Protein AF-A0A8J2VJN2-F1 (afdb_monomer_lite)

Organism: NCBI:txid1571185

Sequence (118 aa):
MRPPATPTFGGQRTFEDIEKQLGTPLPTDYKEFISIYGTGSIEHFIWVLNPFVDNEHLNLISEKSDILDAYTVLKNEFPHHFKHEVYPNKNGLLPWGITDNGDELFWLTDGTPDHWNR

Radius of gyration: 14.37 Å; chains: 1; bounding box: 38×31×40 Å

Secondary structure (DSSP, 8-state):
-PPPSS----SS--HHHHHHHHTSPPPHHHHHHHHHH-S-EETTTEEEP-TT-S-GGG-HHHHHHHHHHHHHHHHHH-TTT--SEETTSTTEEEEEEEETTS-EEEEE--SSGGG---

InterPro domains:
  IPR018958 Knr4/Smi1-like domain [PF09346] (15-108)
  IPR037883 Knr4/Smi1-like domain superfamily [G3DSA:3.40.1580.10] (12-115)
  IPR037883 Knr4/Smi1-like domain superfamily [SSF160631] (15-114)

pLDDT: mean 91.53, std 8.77, range [52.88, 98.19]

Foldseek 3Di:
DAADPDADQADDDDQVNVCVVQVHRAAPVLVVCCVGHPFDDDVNWKTFQDCRDPPLVSHQVNVQVVVLVVLVVCCVVPVVVNPAADPPPAQHWRFGIATPVGDTHTFRPHPHNNPGDD

Structure (mmCIF, N/CA/C/O backbone):
data_AF-A0A8J2VJN2-F1
#
_entry.id   AF-A0A8J2VJN2-F1
#
loop_
_atom_site.group_PDB
_atom_site.id
_atom_site.type_symbol
_atom_site.label_atom_id
_atom_site.label_alt_id
_atom_site.label_comp_id
_atom_site.label_asym_id
_atom_site.label_entity_id
_atom_site.label_seq_id
_atom_site.pdbx_PDB_ins_code
_atom_site.Cartn_x
_atom_site.Cartn_y
_atom_site.Cartn_z
_atom_site.occupancy
_atom_site.B_iso_or_equiv
_atom_site.auth_seq_id
_atom_site.auth_comp_id
_atom_site.auth_asym_id
_atom_site.auth_atom_id
_atom_site.pdbx_PDB_model_num
ATOM 1 N N . MET A 1 1 ? -20.083 -9.243 -2.998 1.00 70.75 1 MET A N 1
ATOM 2 C CA . MET A 1 1 ? -19.567 -10.037 -1.862 1.00 70.75 1 MET A CA 1
ATOM 3 C C . MET A 1 1 ? -20.374 -9.704 -0.612 1.00 70.75 1 MET A C 1
ATOM 5 O O . MET A 1 1 ? -20.696 -8.537 -0.436 1.00 70.75 1 MET A O 1
ATOM 9 N N . ARG A 1 2 ? -20.767 -10.682 0.218 1.00 79.75 2 ARG A N 1
ATOM 10 C CA . ARG A 1 2 ? -21.345 -10.376 1.543 1.00 79.75 2 ARG A CA 1
ATOM 11 C C . ARG A 1 2 ? -20.196 -10.132 2.530 1.00 79.75 2 ARG A C 1
ATOM 13 O O . ARG A 1 2 ? -19.236 -10.898 2.459 1.00 79.75 2 ARG A O 1
ATOM 20 N N . PRO A 1 3 ? -20.276 -9.127 3.420 1.00 81.44 3 PRO A N 1
ATOM 21 C CA . PRO A 1 3 ? -19.270 -8.943 4.460 1.00 81.44 3 PRO A CA 1
ATOM 22 C C . PRO A 1 3 ? -19.106 -10.205 5.322 1.00 81.44 3 PRO A C 1
ATOM 24 O O . PRO A 1 3 ? -20.099 -10.910 5.554 1.00 81.44 3 PRO A O 1
ATOM 27 N N . PRO A 1 4 ? -17.885 -10.513 5.791 1.00 80.25 4 PRO A N 1
ATOM 28 C CA . PRO A 1 4 ? -17.663 -11.605 6.729 1.00 80.25 4 PRO A CA 1
ATOM 29 C C . PRO A 1 4 ? -18.378 -11.324 8.056 1.00 80.25 4 PRO A C 1
ATOM 31 O O . PRO A 1 4 ? -18.510 -10.179 8.478 1.00 80.25 4 PRO A O 1
ATOM 34 N N . ALA A 1 5 ? -18.824 -12.382 8.739 1.00 75.12 5 ALA A N 1
ATOM 35 C CA . ALA A 1 5 ? -19.508 -12.252 10.030 1.00 75.12 5 ALA A CA 1
ATOM 36 C C . ALA A 1 5 ? -18.609 -11.641 11.122 1.00 75.12 5 ALA A C 1
ATOM 38 O O . ALA A 1 5 ? -19.109 -10.978 12.027 1.00 75.12 5 ALA A O 1
ATOM 39 N N . THR A 1 6 ? -17.294 -11.842 11.002 1.00 74.12 6 THR A N 1
ATOM 40 C CA . THR A 1 6 ? -16.279 -11.283 11.897 1.00 74.12 6 THR A CA 1
ATOM 41 C C . THR A 1 6 ? -15.102 -10.797 11.047 1.00 74.12 6 THR A C 1
ATOM 43 O O . THR A 1 6 ? -14.246 -11.610 10.695 1.00 74.12 6 THR A O 1
ATOM 46 N N . PRO A 1 7 ? -15.062 -9.516 10.640 1.00 73.88 7 PRO A N 1
ATOM 47 C CA . PRO A 1 7 ? -13.926 -8.981 9.900 1.00 73.88 7 PRO A CA 1
ATOM 48 C C . PRO A 1 7 ? -12.671 -8.990 10.777 1.00 73.88 7 PRO A C 1
ATOM 50 O O . PRO A 1 7 ? -12.694 -8.562 11.933 1.00 73.88 7 PRO A O 1
ATOM 53 N N . THR A 1 8 ? -11.562 -9.478 10.225 1.00 70.81 8 THR A N 1
ATOM 54 C CA . THR A 1 8 ? -10.272 -9.472 10.920 1.00 70.81 8 THR A CA 1
ATOM 55 C C . THR A 1 8 ? -9.656 -8.077 10.834 1.00 70.81 8 THR A C 1
ATOM 57 O O . THR A 1 8 ? -9.055 -7.718 9.821 1.00 70.81 8 THR A O 1
ATOM 60 N N . PHE A 1 9 ? -9.801 -7.301 11.908 1.00 68.81 9 PHE A N 1
ATOM 61 C CA . PHE A 1 9 ? -8.956 -6.146 12.220 1.00 68.81 9 PHE A CA 1
ATOM 62 C C . PHE A 1 9 ? -7.832 -6.619 13.130 1.00 68.81 9 PHE A C 1
ATOM 64 O O . PHE A 1 9 ? -8.091 -7.063 14.246 1.00 68.81 9 PHE A O 1
ATOM 71 N N . GLY A 1 10 ? -6.591 -6.584 12.661 1.00 58.47 10 GLY A N 1
ATOM 72 C CA . GLY A 1 10 ? -5.461 -6.885 13.533 1.00 58.47 10 GLY A CA 1
ATOM 73 C C . GLY A 1 10 ? -5.073 -5.685 14.414 1.00 58.47 10 GLY A C 1
ATOM 74 O O . GLY A 1 10 ? -5.098 -4.531 14.001 1.00 58.47 10 GLY A O 1
ATOM 75 N N . GLY A 1 11 ? -4.688 -5.944 15.659 1.00 64.81 11 GLY A N 1
ATOM 76 C CA . GLY A 1 11 ? -3.993 -4.958 16.493 1.00 64.81 11 GLY A CA 1
ATOM 77 C C . GLY A 1 11 ? -4.822 -3.796 17.067 1.00 64.81 11 GLY A C 1
ATOM 78 O O . GLY A 1 11 ? -6.037 -3.709 16.931 1.00 64.81 11 GLY A O 1
ATOM 79 N N . GLN A 1 12 ? -4.118 -2.913 17.785 1.00 76.25 12 GLN A N 1
ATOM 80 C CA . GLN A 1 12 ? -4.669 -1.737 18.485 1.00 76.25 12 GLN A CA 1
ATOM 81 C C . GLN A 1 12 ? -4.441 -0.408 17.738 1.00 76.25 12 GLN A C 1
ATOM 83 O O . GLN A 1 12 ? -4.742 0.652 18.280 1.00 76.25 12 GLN A O 1
ATOM 88 N N . ARG A 1 13 ? -3.858 -0.453 16.533 1.00 85.94 13 ARG A N 1
ATOM 89 C CA . ARG A 1 13 ? -3.509 0.741 15.746 1.00 85.94 13 ARG A CA 1
ATOM 90 C C . ARG A 1 13 ? -4.744 1.326 15.068 1.00 85.94 13 ARG A C 1
ATOM 92 O O . ARG A 1 13 ? -5.627 0.574 14.660 1.00 85.94 13 ARG A O 1
ATOM 99 N N . THR A 1 14 ? -4.776 2.645 14.893 1.00 92.94 14 THR A N 1
ATOM 100 C CA . THR A 1 14 ? -5.834 3.325 14.128 1.00 92.94 14 THR A CA 1
ATOM 101 C C . THR A 1 14 ? -5.371 3.673 12.713 1.00 92.94 14 THR A C 1
ATOM 103 O O . THR A 1 14 ? -4.180 3.601 12.405 1.00 92.94 14 THR A O 1
ATOM 106 N N . PHE A 1 15 ? -6.292 4.068 11.827 1.00 94.38 15 PHE A N 1
ATOM 107 C CA . PHE A 1 15 ? -5.901 4.556 10.500 1.00 94.38 15 PHE A CA 1
ATOM 108 C C . PHE A 1 15 ? -5.017 5.800 10.588 1.00 94.38 15 PHE A C 1
ATOM 110 O O . PHE A 1 15 ? -4.096 5.922 9.794 1.00 94.38 15 PHE A O 1
ATOM 117 N N . GLU A 1 16 ? -5.221 6.672 11.572 1.00 95.31 16 GLU A N 1
ATOM 118 C CA . GLU A 1 16 ? -4.371 7.844 11.789 1.00 95.31 16 GLU A CA 1
ATOM 119 C C . GLU A 1 16 ? -2.917 7.449 12.099 1.00 95.31 16 GLU A C 1
ATOM 121 O O . GLU A 1 16 ? -1.986 8.077 11.590 1.00 95.31 16 GLU A O 1
ATOM 126 N N . ASP A 1 17 ? -2.699 6.386 12.884 1.00 95.12 17 ASP A N 1
ATOM 127 C CA . ASP A 1 17 ? -1.353 5.851 13.137 1.00 95.12 17 ASP A CA 1
ATOM 128 C C . ASP A 1 17 ? -0.711 5.328 11.846 1.00 95.12 17 ASP A C 1
ATOM 130 O O . ASP A 1 17 ? 0.465 5.590 11.575 1.00 95.12 17 ASP A O 1
ATOM 134 N N . ILE A 1 18 ? -1.495 4.607 11.036 1.00 95.88 18 ILE A N 1
ATOM 135 C CA . ILE A 1 18 ? -1.056 4.054 9.751 1.00 95.88 18 ILE A CA 1
ATOM 136 C C . ILE A 1 18 ? -0.720 5.168 8.759 1.00 95.88 18 ILE A C 1
ATOM 138 O O . ILE A 1 18 ? 0.351 5.145 8.164 1.00 95.88 18 ILE A O 1
ATOM 142 N N . GLU A 1 19 ? -1.586 6.166 8.601 1.00 96.38 19 GLU A N 1
ATOM 143 C CA . GLU A 1 19 ? -1.386 7.305 7.700 1.00 96.38 19 GLU A CA 1
ATOM 144 C C . GLU A 1 19 ? -0.161 8.132 8.113 1.00 96.38 19 GLU A C 1
ATOM 146 O O . GLU A 1 19 ? 0.629 8.556 7.266 1.00 96.38 19 GLU A O 1
ATOM 151 N N . LYS A 1 20 ? 0.067 8.296 9.424 1.00 96.25 20 LYS A N 1
ATOM 152 C CA . LYS A 1 20 ? 1.274 8.940 9.954 1.00 96.25 20 LYS A CA 1
ATOM 153 C C . LYS A 1 20 ? 2.539 8.141 9.642 1.00 96.25 20 LYS A C 1
ATOM 155 O O . LYS A 1 20 ? 3.552 8.740 9.289 1.00 96.25 20 LYS A O 1
ATOM 160 N N . GLN A 1 21 ? 2.495 6.815 9.774 1.00 95.25 21 GLN A N 1
ATOM 161 C CA . GLN A 1 21 ? 3.612 5.940 9.408 1.00 95.25 21 GLN A CA 1
ATOM 162 C C . GLN A 1 21 ? 3.858 5.940 7.893 1.00 95.25 21 GLN A C 1
ATOM 164 O O . GLN A 1 21 ? 5.005 5.881 7.450 1.00 95.25 21 GLN A O 1
ATOM 169 N N . LEU A 1 22 ? 2.789 6.010 7.102 1.00 94.94 22 LEU A N 1
ATOM 170 C CA . LEU A 1 22 ? 2.850 5.997 5.650 1.00 94.94 22 LEU A CA 1
ATOM 171 C C . LEU A 1 22 ? 3.331 7.335 5.078 1.00 94.94 22 LEU A C 1
ATOM 173 O O . LEU A 1 22 ? 4.000 7.333 4.052 1.00 94.94 22 LEU A O 1
ATOM 177 N N . GLY A 1 23 ? 3.033 8.450 5.752 1.00 95.06 23 GLY A N 1
ATOM 178 C CA . GLY A 1 23 ? 3.353 9.808 5.304 1.00 95.06 23 GLY A CA 1
ATOM 179 C C . GLY A 1 23 ? 2.280 10.434 4.405 1.00 95.06 23 GLY A C 1
ATOM 180 O O . GLY A 1 23 ? 2.502 11.499 3.829 1.00 95.06 23 GLY A O 1
ATOM 181 N N . THR A 1 24 ? 1.121 9.789 4.266 1.00 94.56 24 THR A N 1
ATOM 182 C CA . THR A 1 24 ? -0.007 10.256 3.452 1.00 94.56 24 THR A CA 1
ATOM 183 C C . THR A 1 24 ? -1.321 9.717 4.016 1.00 94.56 24 THR A C 1
ATOM 185 O O . THR A 1 24 ? -1.324 8.607 4.558 1.00 94.56 24 THR A O 1
ATOM 188 N N . PRO A 1 25 ? -2.446 10.447 3.875 1.00 95.44 25 PRO A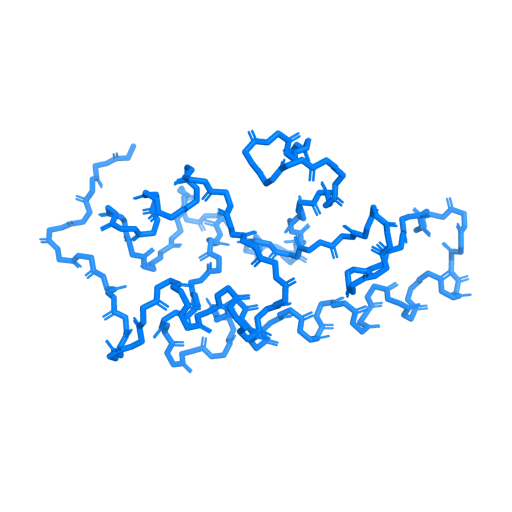 N 1
ATOM 189 C CA . PRO A 1 25 ? -3.750 9.878 4.163 1.00 95.44 25 PRO A CA 1
ATOM 190 C C . PRO A 1 25 ? -4.079 8.775 3.154 1.00 95.44 25 PRO A C 1
ATOM 192 O O . PRO A 1 25 ? -3.576 8.786 2.025 1.00 95.44 25 PRO A O 1
ATOM 195 N N . LEU A 1 26 ? -4.939 7.849 3.564 1.00 96.00 26 LEU A N 1
ATOM 196 C CA . LEU A 1 26 ? -5.450 6.771 2.726 1.00 96.00 26 LEU A CA 1
ATOM 197 C C . LEU A 1 26 ? -6.837 7.134 2.174 1.00 96.00 26 LEU A C 1
ATOM 199 O O . LEU A 1 26 ? -7.591 7.836 2.861 1.00 96.00 26 LEU A O 1
ATOM 203 N N . PRO A 1 27 ? -7.200 6.641 0.973 1.00 96.38 27 PRO A N 1
ATOM 204 C CA . PRO A 1 27 ? -8.523 6.863 0.399 1.00 96.38 27 PRO A CA 1
ATOM 205 C C . PRO A 1 27 ? -9.643 6.431 1.351 1.00 96.38 27 PRO A C 1
ATOM 207 O O . PRO A 1 27 ? -9.547 5.407 2.036 1.00 96.38 27 PRO A O 1
ATOM 210 N N . THR A 1 28 ? -10.721 7.210 1.400 1.00 95.00 28 THR A N 1
ATOM 211 C CA . THR A 1 28 ? -11.858 6.935 2.287 1.00 95.00 28 THR A CA 1
ATOM 212 C C . THR A 1 28 ? -12.507 5.589 1.961 1.00 95.00 28 THR A C 1
ATOM 214 O O . THR A 1 28 ? -12.791 4.813 2.872 1.00 95.00 28 THR A O 1
ATOM 217 N N . ASP A 1 29 ? -12.654 5.260 0.675 1.00 94.44 29 ASP A N 1
ATOM 218 C CA . ASP A 1 29 ? -13.245 3.994 0.227 1.00 94.44 29 ASP A CA 1
ATOM 21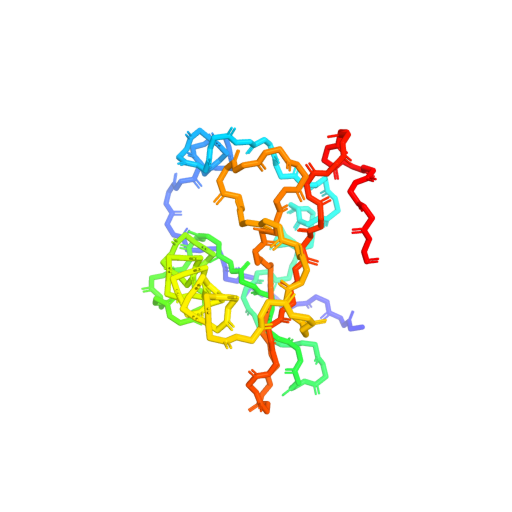9 C C . ASP A 1 29 ? -12.395 2.773 0.611 1.00 94.44 29 ASP A C 1
ATOM 221 O O . ASP A 1 29 ? -12.936 1.739 1.000 1.00 94.44 29 ASP A O 1
ATOM 225 N N . TYR A 1 30 ? -11.067 2.897 0.593 1.00 95.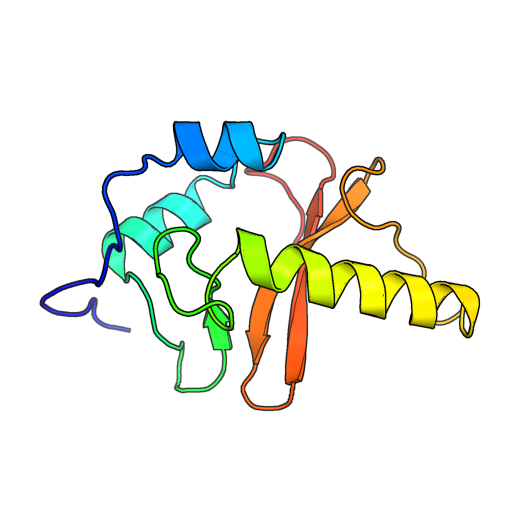75 30 TYR A N 1
ATOM 226 C CA . TYR A 1 30 ? -10.161 1.876 1.111 1.00 95.75 30 TYR A CA 1
ATOM 227 C C . TYR A 1 30 ? -10.359 1.653 2.615 1.00 95.75 30 TYR A C 1
ATOM 229 O O . TYR A 1 30 ? -10.493 0.513 3.067 1.00 95.75 30 TYR A O 1
ATOM 237 N N . LYS A 1 31 ? -10.416 2.735 3.402 1.00 94.50 31 LYS A N 1
ATOM 238 C CA . LYS A 1 31 ? -10.612 2.643 4.856 1.00 94.50 31 LYS A CA 1
ATOM 239 C C . LYS A 1 31 ? -11.954 2.006 5.196 1.00 94.50 31 LYS A C 1
ATOM 241 O O . LYS A 1 31 ? -12.009 1.137 6.067 1.00 94.50 31 LYS A O 1
ATOM 246 N N . GLU A 1 32 ? -13.017 2.379 4.488 1.00 93.94 32 GLU A N 1
ATOM 247 C CA . GLU A 1 32 ? -14.337 1.754 4.609 1.00 93.94 32 GLU A CA 1
ATOM 248 C C . GLU A 1 32 ? -14.305 0.276 4.213 1.00 93.94 32 GLU A C 1
ATOM 250 O O . GLU A 1 32 ? -14.840 -0.566 4.937 1.00 93.94 32 GLU A O 1
ATOM 255 N N . PHE A 1 33 ? -13.637 -0.063 3.107 1.00 94.25 33 PHE A N 1
ATOM 256 C CA . PHE A 1 33 ? -13.507 -1.445 2.656 1.00 94.25 33 PHE A CA 1
ATOM 257 C C . PHE A 1 33 ? -12.830 -2.312 3.718 1.00 94.25 33 PHE A C 1
ATOM 259 O O . PHE A 1 33 ? -13.396 -3.323 4.130 1.00 94.25 33 PHE A O 1
ATOM 266 N N . ILE A 1 34 ? -11.665 -1.895 4.219 1.00 94.69 34 ILE A N 1
ATOM 267 C CA . ILE A 1 34 ? -10.971 -2.608 5.295 1.00 94.69 34 ILE A CA 1
ATOM 268 C C . ILE A 1 34 ? -11.856 -2.671 6.544 1.00 94.69 34 ILE A C 1
ATOM 270 O O . ILE A 1 34 ? -11.979 -3.747 7.119 1.00 94.69 34 ILE A O 1
ATOM 274 N N . SER A 1 35 ? -12.552 -1.582 6.903 1.00 91.56 35 SER A N 1
ATOM 275 C CA . SER A 1 35 ? -13.495 -1.515 8.040 1.00 91.56 35 SER A CA 1
ATOM 276 C C . SER A 1 35 ? -14.609 -2.562 7.982 1.00 91.56 35 SER A C 1
ATOM 278 O O . SER A 1 35 ? -14.986 -3.127 9.007 1.00 91.56 35 SER A O 1
ATOM 280 N N . ILE A 1 36 ? -15.130 -2.832 6.787 1.00 92.56 36 ILE A N 1
ATOM 281 C CA . ILE A 1 36 ? -16.263 -3.738 6.576 1.00 92.56 36 ILE A CA 1
ATOM 282 C C . ILE A 1 36 ? -15.800 -5.182 6.350 1.00 92.56 36 ILE A C 1
ATOM 284 O O . ILE A 1 36 ? -16.426 -6.116 6.853 1.00 92.56 36 ILE A O 1
ATOM 288 N N . TYR A 1 37 ? -14.737 -5.376 5.569 1.00 91.94 37 TYR A N 1
ATOM 289 C CA . TYR A 1 37 ? -14.332 -6.691 5.065 1.00 91.94 37 TYR A CA 1
ATOM 290 C C . TYR A 1 37 ? -13.103 -7.273 5.773 1.00 91.94 37 TYR A C 1
ATOM 292 O O . TYR A 1 37 ? -12.926 -8.490 5.762 1.00 91.94 37 TYR A O 1
ATOM 300 N N . GLY A 1 38 ? -12.283 -6.453 6.432 1.00 92.62 38 GLY A N 1
ATOM 301 C CA . GLY A 1 38 ? -11.026 -6.883 7.040 1.00 92.62 38 GLY A CA 1
ATOM 302 C C . GLY A 1 38 ? -10.053 -7.461 6.008 1.00 92.62 38 GLY A C 1
ATOM 303 O O . GLY A 1 38 ? -9.954 -6.972 4.884 1.00 92.62 38 GLY A O 1
ATOM 304 N N . THR A 1 39 ? -9.329 -8.512 6.393 1.00 92.06 39 THR A N 1
ATOM 305 C CA . THR A 1 39 ? -8.406 -9.233 5.499 1.00 92.06 39 THR A CA 1
ATOM 306 C C . THR A 1 39 ? -9.083 -10.392 4.781 1.00 92.06 39 THR A C 1
ATOM 308 O O . THR A 1 39 ? -9.708 -11.246 5.410 1.00 92.06 39 THR A O 1
ATOM 311 N N . GLY A 1 40 ? -8.874 -10.474 3.469 1.00 90.12 40 GLY A N 1
ATOM 312 C CA . GLY A 1 40 ? -9.332 -11.571 2.625 1.00 90.12 40 GLY A CA 1
ATOM 313 C C . GLY A 1 40 ? -9.065 -11.287 1.151 1.00 90.12 40 GLY A C 1
ATOM 314 O O . GLY A 1 40 ? -8.364 -10.331 0.813 1.00 90.12 40 GLY A O 1
ATOM 315 N N . SER A 1 41 ? -9.654 -12.107 0.284 1.00 92.06 41 SER A N 1
ATOM 316 C CA . SER A 1 41 ? -9.602 -11.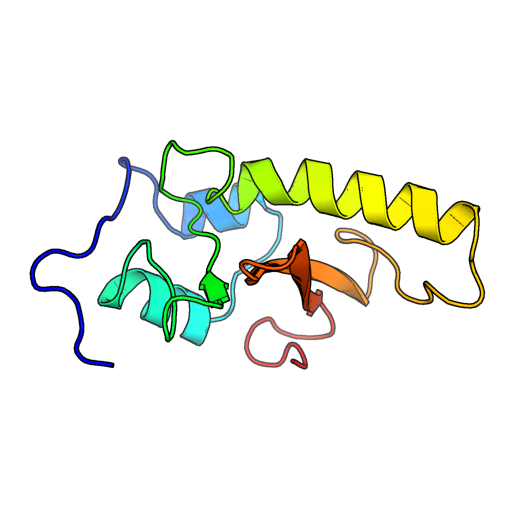917 -1.163 1.00 92.06 41 SER A CA 1
ATOM 317 C C . SER A 1 41 ? -10.970 -11.680 -1.786 1.00 92.06 41 SER A C 1
ATOM 319 O O . SER A 1 41 ? -11.993 -12.208 -1.345 1.00 92.06 41 SER A O 1
ATOM 321 N N . ILE A 1 42 ? -10.971 -10.894 -2.857 1.00 92.62 42 ILE A N 1
ATOM 322 C CA . ILE A 1 42 ? -12.099 -10.697 -3.755 1.00 92.62 42 ILE A CA 1
ATOM 323 C C . ILE A 1 42 ? -12.058 -11.813 -4.798 1.00 92.62 42 ILE A C 1
ATOM 325 O O . ILE A 1 42 ? -11.065 -11.951 -5.512 1.00 92.62 42 ILE A O 1
ATOM 329 N N . GLU A 1 43 ? -13.126 -12.616 -4.861 1.00 91.44 43 GLU A N 1
ATOM 330 C CA . GLU A 1 43 ? -13.254 -13.764 -5.779 1.00 91.44 43 GLU A CA 1
ATOM 331 C C . GLU A 1 43 ? -12.060 -14.738 -5.713 1.00 91.44 43 GLU A C 1
ATOM 333 O O . GLU A 1 43 ? -11.662 -15.314 -6.718 1.00 91.44 43 GLU A O 1
ATOM 338 N N . HIS A 1 44 ? -11.465 -14.906 -4.525 1.00 90.56 44 HIS A N 1
ATOM 339 C CA . HIS A 1 44 ? -10.265 -15.726 -4.300 1.00 90.56 44 HIS A CA 1
ATOM 340 C C . HIS A 1 44 ? -9.019 -15.310 -5.097 1.00 90.56 44 HIS A C 1
ATOM 342 O O . HIS A 1 44 ? -8.038 -16.043 -5.091 1.00 90.56 44 HIS A O 1
ATOM 348 N N . PHE A 1 45 ? -9.041 -14.128 -5.716 1.00 94.12 45 PHE A N 1
ATOM 349 C CA . PHE A 1 45 ? -8.028 -13.691 -6.670 1.00 94.12 45 PHE A CA 1
ATOM 350 C C . PHE A 1 45 ? -7.307 -12.420 -6.208 1.00 94.12 45 PHE A C 1
ATOM 352 O O . PHE A 1 45 ? -6.091 -12.431 -6.052 1.00 94.12 45 PHE A O 1
ATOM 359 N N . ILE A 1 46 ? -8.041 -11.337 -5.926 1.00 96.06 46 ILE A N 1
ATOM 360 C CA . ILE A 1 46 ? -7.445 -10.054 -5.509 1.00 96.06 46 ILE A CA 1
ATOM 361 C C . ILE A 1 46 ? -7.362 -9.993 -3.991 1.00 96.06 46 ILE A C 1
ATOM 363 O O . ILE A 1 46 ? -8.389 -10.039 -3.320 1.00 96.06 46 ILE A O 1
ATOM 367 N N . TRP A 1 47 ? -6.170 -9.806 -3.448 1.00 95.81 47 TRP A N 1
ATOM 368 C CA . TRP A 1 47 ? -5.914 -9.608 -2.028 1.00 95.81 47 TRP A CA 1
ATOM 369 C C . TRP A 1 47 ? -5.673 -8.129 -1.759 1.00 95.81 47 TRP A C 1
ATOM 371 O O . TRP A 1 47 ? -4.724 -7.543 -2.272 1.00 95.81 47 TRP A O 1
ATOM 381 N N . VAL A 1 48 ? -6.538 -7.516 -0.953 1.00 96.44 48 VAL A N 1
ATOM 382 C CA . VAL A 1 48 ? -6.348 -6.127 -0.519 1.00 96.44 48 VAL A CA 1
ATOM 383 C C . VAL A 1 48 ? -5.411 -6.131 0.683 1.00 96.44 48 VAL A C 1
ATOM 385 O O . VAL A 1 48 ? -5.684 -6.802 1.682 1.00 96.44 48 VAL A O 1
ATOM 388 N N . LEU A 1 49 ? -4.310 -5.384 0.591 1.00 96.56 49 LEU A N 1
ATOM 389 C CA . LEU A 1 49 ? -3.341 -5.278 1.674 1.00 96.56 49 LEU A CA 1
ATOM 390 C C . LEU A 1 49 ? -3.989 -4.566 2.862 1.00 96.56 49 LEU A C 1
ATOM 392 O O . LEU A 1 49 ? -4.563 -3.488 2.711 1.00 96.56 49 LEU A O 1
ATOM 396 N N . ASN A 1 50 ? -3.891 -5.156 4.050 1.00 95.75 50 ASN A N 1
ATOM 397 C CA . ASN A 1 50 ? -4.476 -4.639 5.279 1.00 95.75 50 ASN A CA 1
ATOM 398 C C . ASN A 1 50 ? -3.355 -4.225 6.254 1.00 95.75 50 ASN A C 1
ATOM 400 O O . ASN A 1 50 ? -2.623 -5.089 6.729 1.00 95.75 50 ASN A O 1
ATOM 404 N N . PRO A 1 51 ? -3.203 -2.941 6.622 1.00 95.31 51 PRO A N 1
ATOM 405 C CA . PRO A 1 51 ? -2.105 -2.468 7.473 1.00 95.31 51 PRO A CA 1
ATOM 406 C C . PRO A 1 51 ? -2.153 -3.018 8.904 1.00 95.31 51 PRO A C 1
ATOM 408 O O . PRO A 1 51 ? -1.193 -2.872 9.664 1.00 95.31 51 PRO A O 1
ATOM 411 N N . PHE A 1 52 ? -3.273 -3.623 9.287 1.00 94.50 52 PHE A N 1
ATOM 412 C CA . PHE A 1 52 ? -3.558 -4.038 10.648 1.00 94.50 52 PHE A CA 1
ATOM 413 C C . PHE A 1 52 ? -3.132 -5.475 10.958 1.00 94.50 52 PHE A C 1
ATOM 415 O O . PHE A 1 52 ? -2.966 -5.798 12.128 1.00 94.50 52 PHE A O 1
ATOM 422 N N . VAL A 1 53 ? -2.932 -6.338 9.957 1.00 93.62 53 VAL A N 1
ATOM 423 C CA . VAL A 1 53 ? -2.605 -7.756 10.198 1.00 93.62 53 VAL A CA 1
ATOM 424 C C . VAL A 1 53 ? -1.116 -8.014 10.379 1.00 93.62 53 VAL A C 1
ATOM 426 O O . VAL A 1 53 ? -0.294 -7.370 9.743 1.00 93.62 53 VAL A O 1
ATOM 429 N N . ASP A 1 54 ? -0.772 -9.006 11.197 1.00 91.44 54 ASP A N 1
ATOM 430 C CA . ASP A 1 54 ? 0.628 -9.380 11.450 1.00 91.44 54 ASP A CA 1
ATOM 431 C C . ASP A 1 54 ? 1.263 -10.174 10.298 1.00 91.44 54 ASP A C 1
ATOM 433 O O . ASP A 1 54 ? 2.482 -10.287 10.229 1.00 91.44 54 ASP A O 1
ATOM 437 N N . ASN A 1 55 ? 0.454 -10.745 9.396 1.00 92.19 55 ASN A N 1
ATOM 438 C CA . ASN A 1 55 ? 0.974 -11.427 8.215 1.00 92.19 55 ASN A CA 1
ATOM 439 C C . ASN A 1 55 ? 1.618 -10.396 7.286 1.00 92.19 55 ASN A C 1
ATOM 441 O O . ASN A 1 55 ? 0.901 -9.646 6.625 1.00 92.19 55 ASN A O 1
ATOM 445 N N . GLU A 1 56 ? 2.948 -10.399 7.234 1.00 93.31 56 GLU A N 1
ATOM 446 C CA . GLU A 1 56 ? 3.743 -9.459 6.446 1.00 93.31 56 GLU A CA 1
ATOM 447 C C . GLU A 1 56 ? 3.298 -9.441 4.985 1.00 93.31 56 GLU A C 1
ATOM 449 O O . GLU A 1 56 ? 3.077 -8.351 4.477 1.00 93.31 56 GLU A O 1
ATOM 454 N N . HIS A 1 57 ? 2.982 -10.603 4.397 1.00 92.75 57 HIS A N 1
ATOM 455 C CA . HIS A 1 57 ? 2.557 -10.743 2.996 1.00 92.75 57 HIS A CA 1
ATOM 456 C C . HIS A 1 57 ? 1.171 -10.198 2.658 1.00 92.75 57 HIS A C 1
ATOM 458 O O . HIS A 1 57 ? 0.773 -10.138 1.498 1.00 92.75 57 HIS A O 1
ATOM 464 N N . LEU A 1 58 ? 0.395 -9.838 3.676 1.00 94.31 58 LEU A N 1
ATOM 465 C CA . LEU A 1 58 ? -0.894 -9.173 3.517 1.00 94.31 58 LEU A CA 1
ATOM 466 C C . LEU A 1 58 ? -0.904 -7.818 4.227 1.00 94.31 58 LEU A C 1
ATOM 468 O O . LEU A 1 58 ? -1.949 -7.165 4.268 1.00 94.31 58 LEU A O 1
ATOM 472 N N . ASN A 1 59 ? 0.226 -7.394 4.803 1.00 95.69 59 ASN A N 1
ATOM 473 C CA . ASN A 1 59 ? 0.341 -6.134 5.509 1.00 95.69 59 ASN A CA 1
ATOM 474 C C . ASN A 1 59 ? 0.773 -5.030 4.547 1.00 95.69 59 ASN A C 1
ATOM 476 O O . ASN A 1 59 ? 1.867 -5.073 3.995 1.00 95.69 59 ASN A O 1
ATOM 480 N N . LEU A 1 60 ? -0.056 -3.992 4.418 1.00 96.50 60 LEU A N 1
ATOM 481 C CA . LEU A 1 60 ? 0.221 -2.839 3.554 1.00 96.50 60 LEU A CA 1
ATOM 482 C C . LEU A 1 60 ? 1.590 -2.202 3.815 1.00 96.50 60 LEU A C 1
ATOM 484 O O . LEU A 1 60 ? 2.266 -1.795 2.882 1.00 96.50 60 LEU A O 1
ATOM 488 N N . ILE A 1 61 ? 1.988 -2.066 5.077 1.00 95.12 61 ILE A N 1
ATOM 489 C CA . ILE A 1 61 ? 3.227 -1.383 5.443 1.00 95.12 61 ILE A CA 1
ATOM 490 C C . ILE A 1 61 ? 4.448 -2.245 5.123 1.00 95.12 61 ILE A C 1
ATOM 492 O O . ILE A 1 61 ? 5.429 -1.700 4.618 1.00 95.12 61 ILE A O 1
ATOM 496 N N . SER A 1 62 ? 4.379 -3.549 5.405 1.00 95.00 62 SER A N 1
ATOM 497 C CA . SER A 1 62 ? 5.474 -4.485 5.133 1.00 95.00 62 SER A CA 1
ATOM 498 C C . SER A 1 62 ? 5.644 -4.709 3.628 1.00 95.00 62 SER A C 1
ATOM 500 O O . SER A 1 62 ? 6.693 -4.364 3.090 1.00 95.00 62 SER A O 1
ATOM 502 N N . GLU A 1 63 ? 4.592 -5.152 2.929 1.00 96.19 63 GLU A N 1
ATOM 503 C CA . GLU A 1 63 ? 4.645 -5.435 1.483 1.00 96.19 63 GLU A CA 1
ATOM 504 C C . GLU A 1 63 ? 4.991 -4.205 0.644 1.00 96.19 63 GLU A C 1
ATOM 506 O O . GLU A 1 63 ? 5.653 -4.320 -0.384 1.00 96.19 63 GLU A O 1
ATOM 511 N N . LYS A 1 64 ? 4.614 -2.995 1.088 1.00 96.81 64 LYS A N 1
ATOM 512 C CA . LYS A 1 64 ? 5.001 -1.768 0.382 1.00 96.81 64 LYS A CA 1
ATOM 513 C C . LYS A 1 64 ? 6.507 -1.690 0.153 1.00 96.81 64 LYS A C 1
ATOM 515 O O . LYS A 1 64 ? 6.913 -1.234 -0.910 1.00 96.81 64 LYS A O 1
ATOM 520 N N . SER A 1 65 ? 7.323 -2.057 1.142 1.00 94.56 65 SER A N 1
ATOM 521 C CA . SER A 1 65 ? 8.777 -1.946 0.998 1.00 94.56 65 SER A CA 1
ATOM 522 C C . SER A 1 65 ? 9.276 -2.860 -0.117 1.00 94.56 65 SER A C 1
ATOM 524 O O . SER A 1 65 ? 9.923 -2.385 -1.046 1.00 94.56 65 SER A O 1
ATOM 526 N N . ASP A 1 66 ? 8.897 -4.135 -0.061 1.00 95.50 66 ASP A N 1
ATOM 527 C CA . ASP A 1 66 ? 9.385 -5.160 -0.982 1.00 95.50 66 ASP A CA 1
ATOM 528 C C . ASP A 1 66 ? 8.926 -4.890 -2.422 1.00 95.50 66 ASP A C 1
ATOM 530 O O . ASP A 1 66 ? 9.738 -4.909 -3.351 1.00 95.50 66 ASP A O 1
ATOM 534 N N . ILE A 1 67 ? 7.651 -4.530 -2.599 1.00 97.69 67 ILE A N 1
ATOM 535 C CA . ILE A 1 67 ? 7.070 -4.187 -3.902 1.00 97.69 67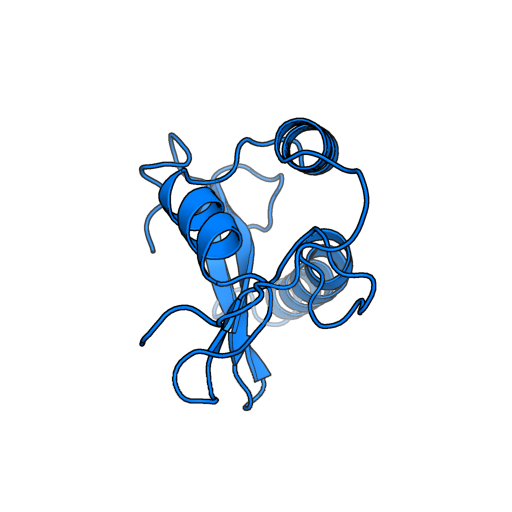 ILE A CA 1
ATOM 536 C C . ILE A 1 67 ? 7.769 -2.963 -4.518 1.00 97.69 67 ILE A C 1
ATOM 538 O O . ILE A 1 67 ? 8.150 -2.968 -5.691 1.00 97.69 67 ILE A O 1
ATOM 542 N N . LEU A 1 68 ? 7.953 -1.883 -3.750 1.00 97.81 68 LEU A N 1
ATOM 543 C CA . LEU A 1 68 ? 8.536 -0.650 -4.293 1.00 97.81 68 LEU A CA 1
ATOM 544 C C . LEU A 1 68 ? 10.037 -0.785 -4.581 1.00 97.81 68 LEU A C 1
ATOM 546 O O . LEU A 1 68 ? 10.526 -0.188 -5.550 1.00 97.81 68 LEU A O 1
ATOM 550 N N . ASP A 1 69 ? 10.759 -1.584 -3.796 1.00 97.56 69 ASP A N 1
ATOM 551 C CA . ASP A 1 69 ? 12.162 -1.905 -4.054 1.00 97.56 69 ASP A CA 1
ATOM 552 C C . ASP A 1 69 ? 12.299 -2.724 -5.347 1.00 97.56 69 ASP A C 1
ATOM 554 O O . ASP A 1 69 ? 13.098 -2.369 -6.223 1.00 97.56 69 ASP A O 1
ATOM 558 N N . ALA A 1 70 ? 11.465 -3.754 -5.529 1.00 97.06 70 ALA A N 1
ATOM 559 C CA . ALA A 1 70 ? 11.428 -4.552 -6.754 1.00 97.06 70 ALA A CA 1
ATOM 560 C C . ALA A 1 70 ? 11.087 -3.698 -7.986 1.00 97.06 70 ALA A C 1
ATOM 562 O O . ALA A 1 70 ? 11.809 -3.735 -8.989 1.00 97.06 70 ALA A O 1
ATOM 563 N N . TYR A 1 71 ? 10.053 -2.855 -7.897 1.00 98.00 71 TYR A N 1
ATOM 564 C CA . TYR A 1 71 ? 9.683 -1.930 -8.969 1.00 98.00 71 TYR A CA 1
ATOM 565 C C . TYR A 1 71 ? 10.845 -0.988 -9.322 1.00 98.00 71 TYR A C 1
ATOM 567 O O . TYR A 1 71 ? 11.117 -0.736 -10.498 1.00 98.00 71 TYR A O 1
ATOM 575 N N . THR A 1 72 ? 11.567 -0.477 -8.321 1.00 97.88 72 THR A N 1
ATOM 576 C CA . THR A 1 72 ? 12.716 0.418 -8.532 1.00 97.88 72 THR A CA 1
ATOM 577 C C . THR A 1 72 ? 13.850 -0.280 -9.283 1.00 97.88 72 THR A C 1
ATOM 579 O O . THR A 1 72 ? 14.426 0.301 -10.207 1.00 97.88 72 THR A O 1
ATOM 582 N N . VAL A 1 73 ? 14.152 -1.536 -8.943 1.00 98.19 73 VAL A N 1
ATOM 583 C CA . VAL A 1 73 ? 15.135 -2.352 -9.676 1.00 98.19 73 VAL A CA 1
ATOM 584 C C . VAL A 1 73 ? 14.700 -2.539 -11.131 1.00 98.19 73 VAL A C 1
ATOM 586 O O . VAL A 1 73 ? 15.471 -2.230 -12.043 1.00 98.19 73 VAL A O 1
ATOM 589 N N . LEU A 1 74 ? 13.450 -2.953 -11.357 1.00 97.44 74 LEU A N 1
ATOM 590 C CA . LEU A 1 74 ? 12.902 -3.169 -12.699 1.00 97.44 74 LEU A CA 1
ATOM 591 C C . LEU A 1 74 ? 12.870 -1.886 -13.531 1.00 97.44 74 LEU A C 1
ATOM 593 O O . LEU A 1 74 ? 13.130 -1.920 -14.732 1.00 97.44 74 LEU A O 1
ATOM 597 N N . LYS A 1 75 ? 12.615 -0.737 -12.903 1.00 97.62 75 LYS A N 1
ATOM 598 C CA . LYS A 1 75 ? 12.694 0.570 -13.558 1.00 97.62 75 LYS A CA 1
ATOM 599 C C . LYS A 1 75 ? 14.101 0.935 -13.998 1.00 97.62 75 LYS A C 1
ATOM 601 O O . LYS A 1 75 ? 14.262 1.475 -15.091 1.00 97.62 75 LYS A O 1
ATOM 606 N N . ASN A 1 76 ? 15.110 0.635 -13.188 1.00 97.50 76 ASN A N 1
ATOM 607 C CA . ASN A 1 76 ? 16.498 0.895 -13.559 1.00 97.50 76 ASN A CA 1
ATOM 608 C C . ASN A 1 76 ? 16.954 0.012 -14.729 1.00 97.50 76 ASN A C 1
ATOM 610 O O . ASN A 1 76 ? 17.702 0.477 -15.587 1.00 97.50 76 ASN A O 1
ATOM 614 N N . GLU A 1 77 ? 16.487 -1.237 -14.786 1.00 98.19 77 GLU A N 1
ATOM 615 C CA . GLU A 1 77 ? 16.827 -2.176 -15.860 1.00 98.19 77 GLU A CA 1
ATOM 616 C C . GLU A 1 77 ? 16.008 -1.932 -17.141 1.00 98.19 77 GLU A C 1
ATOM 618 O O . GLU A 1 77 ? 16.541 -1.967 -18.252 1.00 98.19 77 GLU A O 1
ATOM 623 N N . PHE A 1 78 ? 14.719 -1.614 -16.997 1.00 97.50 78 PHE A N 1
ATOM 624 C CA . PHE A 1 78 ? 13.756 -1.475 -18.092 1.00 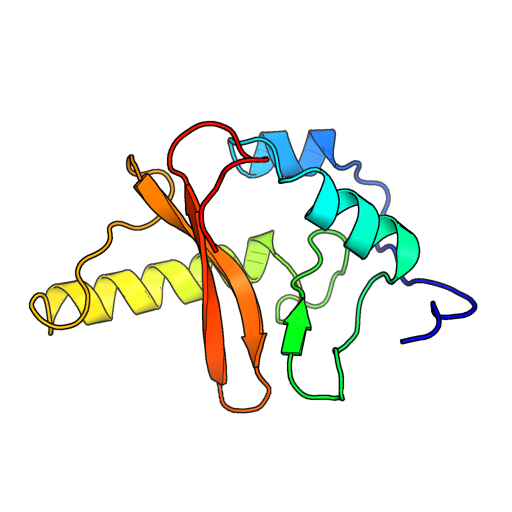97.50 78 PHE A CA 1
ATOM 625 C C . PHE A 1 78 ? 12.977 -0.145 -18.036 1.00 97.50 78 PHE A C 1
ATOM 627 O O . PHE A 1 78 ? 11.739 -0.140 -17.979 1.00 97.50 78 PHE A O 1
ATOM 634 N N . PRO A 1 79 ? 13.652 1.014 -18.143 1.00 96.31 79 PRO A N 1
ATOM 635 C CA . PRO A 1 79 ? 13.033 2.329 -17.933 1.00 96.31 79 PRO A CA 1
ATOM 636 C C . PRO A 1 79 ? 11.925 2.674 -18.942 1.00 96.31 79 PRO A C 1
ATOM 638 O O . PRO A 1 79 ? 11.068 3.516 -18.677 1.00 96.31 79 PRO A O 1
ATOM 641 N N . HIS A 1 80 ? 11.907 2.030 -20.113 1.00 95.38 80 HIS A N 1
ATOM 642 C CA . HIS A 1 80 ? 10.845 2.218 -21.107 1.00 95.38 80 HIS A CA 1
ATOM 643 C C . HIS A 1 80 ? 9.546 1.471 -20.766 1.00 95.38 80 HIS A C 1
ATOM 645 O O . HIS A 1 80 ? 8.477 1.885 -21.225 1.00 95.38 80 HIS A O 1
ATOM 651 N N . HIS A 1 81 ? 9.627 0.403 -19.967 1.00 94.88 81 HIS A N 1
ATOM 652 C CA . HIS A 1 81 ? 8.472 -0.374 -19.513 1.00 94.88 81 HIS A CA 1
ATOM 653 C C . HIS A 1 81 ? 7.920 0.163 -18.185 1.00 94.88 81 HIS A C 1
ATOM 655 O O . HIS A 1 81 ? 6.707 0.280 -18.035 1.00 94.88 81 HIS A O 1
ATOM 661 N N . PHE A 1 82 ? 8.794 0.591 -17.273 1.00 96.44 82 PHE A N 1
ATOM 662 C CA . PHE A 1 82 ? 8.436 1.064 -15.932 1.00 96.44 82 PHE A CA 1
ATOM 663 C C . PHE A 1 82 ? 8.583 2.585 -15.836 1.00 96.44 82 PHE A C 1
ATOM 665 O O . PHE A 1 82 ? 9.647 3.127 -15.539 1.00 96.44 82 PHE A O 1
ATOM 672 N N . LYS A 1 83 ? 7.496 3.302 -16.129 1.00 94.25 83 LYS A N 1
ATOM 673 C CA . LYS A 1 83 ? 7.542 4.761 -16.336 1.00 94.25 83 LYS A CA 1
ATOM 674 C C . LYS A 1 83 ? 7.324 5.565 -15.057 1.00 94.25 83 LYS A C 1
ATOM 676 O O . LYS A 1 83 ? 7.888 6.649 -14.920 1.00 94.25 83 LYS A O 1
ATOM 681 N N . HIS A 1 84 ? 6.538 5.043 -14.121 1.00 95.62 84 HIS A N 1
ATOM 682 C CA . HIS A 1 84 ? 6.159 5.765 -12.906 1.00 95.62 84 HIS A CA 1
ATOM 683 C C . HIS A 1 84 ? 7.290 5.824 -11.881 1.00 95.62 84 HIS A C 1
ATOM 685 O O . HIS A 1 84 ? 8.178 4.974 -11.871 1.00 95.62 84 HIS A O 1
ATOM 691 N N . GLU A 1 85 ? 7.281 6.858 -11.048 1.00 96.44 85 GLU A N 1
ATOM 692 C CA . GLU A 1 85 ? 8.069 6.897 -9.814 1.00 96.44 85 GLU A CA 1
ATOM 693 C C . GLU A 1 85 ? 7.389 6.055 -8.724 1.00 96.44 85 GLU A C 1
ATOM 695 O O . GLU A 1 85 ? 6.223 5.689 -8.862 1.00 96.44 85 GLU A O 1
ATOM 700 N N . VAL A 1 86 ? 8.093 5.774 -7.630 1.00 97.50 86 VAL A N 1
ATOM 701 C CA . VAL A 1 86 ? 7.536 5.098 -6.446 1.00 97.50 86 VAL A CA 1
ATOM 702 C C . VAL A 1 86 ? 7.289 6.098 -5.318 1.00 97.50 86 VAL A C 1
ATOM 704 O O . VAL A 1 86 ? 8.029 7.072 -5.169 1.00 97.50 86 VAL A O 1
ATOM 707 N N . TYR A 1 87 ? 6.240 5.897 -4.520 1.00 96.69 87 TYR A N 1
ATOM 708 C CA . TYR A 1 87 ? 5.984 6.729 -3.342 1.00 96.69 87 TYR A CA 1
ATOM 709 C C . TYR A 1 87 ? 7.172 6.626 -2.353 1.00 96.69 87 TYR A C 1
ATOM 711 O O . TYR A 1 87 ? 7.649 5.516 -2.115 1.00 96.69 87 TYR A O 1
ATOM 719 N N . PRO A 1 88 ? 7.675 7.732 -1.756 1.00 95.19 88 PRO A N 1
ATOM 720 C CA . PRO A 1 88 ? 7.043 9.048 -1.596 1.00 95.19 88 PRO A CA 1
ATOM 721 C C . PRO A 1 88 ? 7.372 10.092 -2.672 1.00 95.19 88 PRO A C 1
ATOM 723 O O . PRO A 1 88 ? 7.079 11.275 -2.474 1.00 95.19 88 PRO A O 1
ATOM 726 N N . ASN A 1 89 ? 7.974 9.713 -3.805 1.00 95.38 89 ASN A N 1
ATOM 727 C CA . ASN A 1 89 ? 8.171 10.670 -4.894 1.00 95.38 89 ASN A CA 1
ATOM 728 C C . ASN A 1 89 ? 6.814 11.193 -5.391 1.00 95.38 89 ASN A C 1
ATOM 730 O O . ASN A 1 89 ? 5.795 10.500 -5.342 1.00 95.38 89 ASN A O 1
ATOM 734 N N . LYS A 1 90 ? 6.797 12.440 -5.876 1.00 90.81 90 LYS A N 1
ATOM 735 C CA . LYS A 1 90 ? 5.580 13.068 -6.403 1.00 90.81 90 LYS A CA 1
ATOM 736 C C . LYS A 1 90 ? 4.973 12.197 -7.508 1.00 90.81 90 LYS A C 1
ATOM 738 O O . LYS A 1 90 ? 5.684 11.810 -8.432 1.00 90.81 90 LYS A O 1
ATOM 743 N N . ASN A 1 91 ? 3.660 11.966 -7.437 1.00 91.56 91 ASN A N 1
ATOM 744 C CA . ASN A 1 91 ? 2.916 11.106 -8.363 1.00 91.56 91 ASN A CA 1
ATOM 745 C C . ASN A 1 91 ? 3.499 9.682 -8.416 1.00 91.56 91 ASN A C 1
ATOM 747 O O . ASN A 1 91 ? 3.548 9.059 -9.477 1.00 91.56 91 ASN A O 1
ATOM 751 N N . GLY A 1 92 ? 4.006 9.208 -7.277 1.00 95.88 92 GLY A N 1
ATOM 752 C CA . GLY A 1 92 ? 4.564 7.878 -7.125 1.00 95.88 92 GLY A CA 1
ATOM 753 C C . GLY A 1 92 ? 3.485 6.806 -7.001 1.00 95.88 92 GLY A C 1
ATOM 754 O O . GLY A 1 92 ? 2.339 7.082 -6.644 1.00 95.88 92 GLY A O 1
ATOM 755 N N . LEU A 1 93 ? 3.864 5.569 -7.298 1.00 97.44 93 LEU A N 1
ATOM 756 C CA . LEU A 1 93 ? 3.031 4.401 -7.057 1.00 97.44 93 LEU A CA 1
ATOM 757 C C . LEU A 1 93 ? 3.058 4.016 -5.577 1.00 97.44 93 LEU A C 1
ATOM 759 O O . LEU A 1 93 ? 4.126 3.961 -4.964 1.00 97.44 93 LEU A O 1
ATOM 763 N N . LEU A 1 94 ? 1.884 3.722 -5.026 1.00 97.50 94 LEU A N 1
ATOM 764 C CA . LEU A 1 94 ? 1.700 3.173 -3.686 1.00 97.50 94 LEU A CA 1
ATOM 765 C C . LEU A 1 94 ? 0.872 1.881 -3.795 1.00 97.50 94 LEU A C 1
ATOM 767 O O . LEU A 1 94 ? -0.266 1.958 -4.258 1.00 97.50 94 LEU A O 1
ATOM 771 N N . PRO A 1 95 ? 1.401 0.708 -3.410 1.00 97.44 95 PRO A N 1
ATOM 772 C CA . PRO A 1 95 ? 0.662 -0.543 -3.514 1.00 97.44 95 PRO A CA 1
ATOM 773 C C . PRO A 1 95 ? -0.540 -0.565 -2.571 1.00 97.44 95 PRO A C 1
ATOM 775 O O . PRO A 1 95 ? -0.487 -0.021 -1.471 1.00 97.44 95 PRO A O 1
ATOM 778 N N . TRP A 1 96 ? -1.613 -1.224 -3.000 1.00 97.06 96 TRP A N 1
ATOM 779 C CA . TRP A 1 96 ? -2.816 -1.458 -2.192 1.00 97.06 96 TRP A CA 1
ATOM 780 C C . TRP A 1 96 ? -3.310 -2.898 -2.233 1.00 97.06 96 TRP A C 1
ATOM 782 O O . TRP A 1 96 ? -4.133 -3.292 -1.404 1.00 97.06 96 TRP A O 1
ATOM 792 N N . GLY A 1 97 ? -2.827 -3.689 -3.184 1.00 97.19 97 GLY A N 1
ATOM 793 C CA . GLY A 1 97 ? -3.272 -5.056 -3.366 1.00 97.19 97 GLY A CA 1
ATOM 794 C C . GLY A 1 97 ? -2.307 -5.868 -4.204 1.00 97.19 97 GLY A C 1
ATOM 795 O O . GLY A 1 97 ? -1.443 -5.327 -4.889 1.00 97.19 97 GLY A O 1
ATOM 796 N N . ILE A 1 98 ? -2.502 -7.174 -4.146 1.00 97.31 98 ILE A N 1
ATOM 797 C CA . ILE A 1 98 ? -1.816 -8.163 -4.969 1.00 97.31 98 ILE A CA 1
ATOM 798 C C . ILE A 1 98 ? -2.846 -9.150 -5.510 1.00 97.31 98 ILE A C 1
ATOM 800 O O . ILE A 1 98 ? -3.977 -9.228 -5.026 1.00 97.31 98 ILE A O 1
ATOM 804 N N . THR A 1 99 ? -2.466 -9.917 -6.513 1.00 96.50 99 THR A N 1
ATOM 805 C CA . THR A 1 99 ? -3.279 -11.005 -7.067 1.00 96.50 99 THR A CA 1
ATOM 806 C C . THR A 1 99 ? -2.643 -12.357 -6.759 1.00 96.50 99 THR A C 1
ATOM 808 O O . THR A 1 99 ? -1.461 -12.433 -6.419 1.00 96.50 99 THR A O 1
ATOM 811 N N . ASP A 1 100 ? -3.407 -13.445 -6.862 1.00 91.88 100 ASP A N 1
ATOM 812 C CA . ASP A 1 100 ? -2.882 -14.798 -6.624 1.00 91.88 100 ASP A CA 1
ATOM 813 C C . ASP A 1 100 ? -1.800 -15.230 -7.637 1.00 91.88 100 ASP A C 1
ATOM 815 O O . ASP A 1 100 ? -0.988 -16.107 -7.337 1.00 91.88 100 ASP A O 1
ATOM 819 N N . ASN A 1 101 ? -1.754 -14.584 -8.806 1.00 92.62 101 ASN A N 1
ATOM 820 C CA . ASN A 1 101 ? -0.790 -14.822 -9.874 1.00 92.62 101 ASN A CA 1
ATOM 821 C C . ASN A 1 101 ? 0.414 -13.868 -9.823 1.00 92.62 101 ASN A C 1
ATOM 823 O O . ASN A 1 101 ? 1.262 -13.933 -10.712 1.00 92.62 101 ASN A O 1
ATOM 827 N N . GLY A 1 102 ? 0.513 -13.034 -8.783 1.00 88.81 102 GLY A N 1
ATOM 828 C CA . GLY A 1 102 ? 1.688 -12.209 -8.506 1.00 88.81 102 GLY A CA 1
ATOM 829 C C . GLY A 1 102 ? 1.684 -10.823 -9.148 1.00 88.81 102 GLY A C 1
ATOM 830 O O . GLY A 1 102 ? 2.717 -10.162 -9.119 1.00 88.81 102 GLY A O 1
ATOM 831 N N . ASP A 1 103 ? 0.561 -10.361 -9.707 1.00 95.31 103 ASP A N 1
ATOM 832 C CA . ASP A 1 103 ? 0.436 -8.959 -10.121 1.00 95.31 103 ASP A CA 1
ATOM 833 C C . ASP A 1 103 ? 0.264 -8.053 -8.895 1.00 95.31 103 ASP A C 1
ATOM 835 O O . ASP A 1 103 ? -0.512 -8.358 -7.983 1.00 95.31 103 ASP A O 1
ATOM 839 N N . GLU A 1 104 ? 0.943 -6.910 -8.922 1.00 96.69 104 GLU A N 1
ATOM 840 C CA . GLU A 1 104 ? 0.888 -5.852 -7.914 1.00 96.69 104 GLU A CA 1
ATOM 841 C C . GLU A 1 104 ? -0.076 -4.747 -8.365 1.00 96.69 104 GLU A C 1
ATOM 843 O O . GLU A 1 104 ? -0.090 -4.335 -9.529 1.00 96.69 104 GLU A O 1
ATOM 848 N N . LEU A 1 105 ? -0.890 -4.243 -7.440 1.00 96.94 105 LEU A N 1
ATOM 849 C CA . LEU A 1 105 ? -1.910 -3.234 -7.710 1.00 96.94 105 LEU A CA 1
ATOM 850 C C . LEU A 1 105 ? -1.568 -1.943 -6.973 1.00 96.94 105 LEU A C 1
ATOM 852 O O . LEU A 1 105 ? -1.332 -1.949 -5.763 1.00 96.94 105 LEU A O 1
ATOM 856 N N . PHE A 1 106 ? -1.578 -0.828 -7.702 1.00 97.06 106 PHE A N 1
ATOM 857 C CA . PHE A 1 106 ? -1.094 0.458 -7.211 1.00 97.06 106 PHE A CA 1
ATOM 858 C C . PHE A 1 106 ? -2.160 1.543 -7.268 1.00 97.06 106 PHE A C 1
ATOM 860 O O . PHE A 1 106 ? -3.028 1.548 -8.137 1.00 97.06 106 PHE A O 1
ATOM 867 N N . TRP A 1 107 ? -2.059 2.492 -6.345 1.00 96.62 107 TRP A N 1
ATOM 868 C CA . TRP A 1 107 ? -2.612 3.824 -6.502 1.00 96.62 107 TRP A CA 1
ATOM 869 C C . TRP A 1 107 ? -1.535 4.712 -7.107 1.00 96.62 107 TRP A C 1
ATOM 871 O O . TRP A 1 107 ? -0.370 4.642 -6.704 1.00 96.62 107 TRP A O 1
ATOM 881 N N . LEU A 1 108 ? -1.930 5.594 -8.021 1.00 95.38 108 LEU A N 1
ATOM 882 C CA . LEU A 1 108 ? -1.095 6.722 -8.404 1.00 95.38 108 LEU A CA 1
ATOM 883 C C . LEU A 1 108 ? -1.370 7.877 -7.438 1.00 95.38 108 LEU A C 1
ATOM 885 O O . LEU A 1 108 ? -2.462 8.446 -7.463 1.00 95.38 108 LEU A O 1
ATOM 889 N N . THR A 1 109 ? -0.391 8.242 -6.604 1.00 93.25 109 THR A N 1
ATOM 890 C CA . THR A 1 109 ? -0.569 9.271 -5.565 1.00 93.25 109 THR A CA 1
ATOM 891 C C . THR A 1 109 ? -0.504 10.693 -6.146 1.00 93.25 109 THR A C 1
ATOM 893 O O . THR A 1 109 ? 0.407 11.468 -5.840 1.00 93.25 109 THR A O 1
ATOM 896 N N . ASP A 1 110 ? -1.439 11.019 -7.039 1.00 88.31 110 ASP A N 1
ATOM 897 C CA . ASP A 1 110 ? -1.589 12.322 -7.693 1.00 88.31 110 ASP A CA 1
ATOM 898 C C . ASP A 1 110 ? -2.854 13.032 -7.193 1.00 88.31 110 ASP A C 1
ATOM 900 O O . ASP A 1 110 ? -3.963 12.511 -7.299 1.00 88.31 110 ASP A O 1
ATOM 904 N N . GLY A 1 111 ? -2.695 14.230 -6.631 1.00 84.62 111 GLY A N 1
ATOM 905 C CA . GLY A 1 111 ? -3.795 14.968 -6.011 1.00 84.62 111 GLY A CA 1
ATOM 906 C C . GLY A 1 111 ? -4.208 14.423 -4.638 1.00 84.62 111 GLY A C 1
ATOM 907 O O . GLY A 1 111 ? -3.395 13.878 -3.886 1.00 84.62 111 GLY A O 1
ATOM 908 N N . THR A 1 112 ? -5.474 14.636 -4.269 1.00 84.81 112 THR A N 1
ATOM 909 C CA . THR A 1 112 ? -6.025 14.195 -2.977 1.00 84.81 112 THR A CA 1
ATOM 910 C C . THR A 1 112 ? -6.278 12.685 -2.968 1.00 84.81 112 THR A C 1
ATOM 912 O O . THR A 1 112 ? -6.718 12.174 -3.995 1.00 84.81 112 THR A O 1
ATOM 915 N N . PRO A 1 113 ? -6.115 11.983 -1.829 1.00 85.06 113 PRO A N 1
ATOM 916 C CA . PRO A 1 113 ? -6.293 10.527 -1.745 1.00 85.06 113 PRO A CA 1
ATOM 917 C C . PRO A 1 113 ? -7.610 9.993 -2.316 1.00 85.06 113 PRO A C 1
ATOM 919 O O . PRO A 1 113 ? -7.603 9.023 -3.064 1.00 85.06 113 PRO A O 1
ATOM 922 N N . ASP A 1 114 ? -8.731 10.677 -2.073 1.00 88.50 114 ASP A N 1
ATOM 923 C CA . ASP A 1 114 ? -10.049 10.283 -2.606 1.00 88.50 114 ASP A CA 1
ATOM 924 C C . ASP A 1 114 ? -10.190 10.462 -4.135 1.00 88.50 114 ASP A C 1
ATOM 926 O O . ASP A 1 114 ? -11.202 10.096 -4.734 1.00 88.50 114 ASP A O 1
ATOM 930 N N . HIS A 1 115 ? -9.189 11.059 -4.780 1.00 81.31 115 HIS A N 1
ATOM 931 C CA . HIS A 1 115 ? -9.122 11.293 -6.222 1.00 81.31 115 HIS A CA 1
ATOM 932 C C . HIS A 1 115 ? -7.886 10.662 -6.864 1.00 81.31 115 HIS A C 1
ATOM 934 O O . HIS A 1 115 ? -7.619 10.927 -8.036 1.00 81.31 115 HIS A O 1
ATOM 940 N N . TRP A 1 116 ? -7.141 9.828 -6.132 1.00 82.06 116 TRP A N 1
ATOM 941 C CA . TRP A 1 116 ? -6.077 9.044 -6.742 1.00 82.06 116 TRP A CA 1
ATOM 942 C C . TRP A 1 116 ? -6.680 8.163 -7.833 1.00 82.06 116 TRP A C 1
ATOM 944 O O . TRP A 1 116 ? -7.623 7.399 -7.604 1.00 82.06 116 TRP A O 1
ATOM 954 N N . ASN A 1 117 ? -6.170 8.334 -9.052 1.00 61.84 117 ASN A N 1
ATOM 955 C CA . ASN A 1 117 ? -6.636 7.560 -10.190 1.00 61.84 117 ASN A CA 1
ATOM 956 C C . ASN A 1 117 ? -6.246 6.090 -9.983 1.00 61.84 117 ASN A C 1
ATOM 958 O O . ASN A 1 117 ? -5.122 5.790 -9.566 1.00 61.84 117 ASN A O 1
ATOM 962 N N . ARG A 1 118 ? -7.224 5.218 -10.240 1.00 52.88 118 ARG A N 1
ATOM 963 C CA . ARG A 1 118 ? -7.104 3.756 -10.219 1.00 52.88 118 ARG A CA 1
ATOM 964 C C . ARG A 1 118 ? -6.470 3.263 -11.511 1.00 52.88 118 ARG A C 1
ATOM 966 O O . ARG A 1 118 ? -6.771 3.877 -12.562 1.00 52.88 118 ARG A O 1
#